Protein AF-A0A7S4LNM1-F1 (afdb_monomer_lite)

Foldseek 3Di:
DVVVVVVVVVVVVVVVVVVVVVVVVVVVVVVVVVVVVVVVVVDDPDPDDDDPDPVVVVVVVVVVVVVVVVVVVVVVVVCVVVVDDDDDDDDPPPPPPVPCVVDFQCVVCPHLVSLLVVLVVVVVVQCVDPVNVVVDDPDPVVVVVVSVLVSLVVCVVRVHPNPHDPVPPD

InterPro domains:
  IPR001486 Truncated hemoglobin [PF01152] (104-164)
  IPR009050 Globin-like superfamily [SSF46458] (104-169)
  IPR012292 Globin/Protoglobin [G3DSA:1.10.490.10] (93-170)

Structure (mmCIF, N/CA/C/O backbone):
data_AF-A0A7S4LNM1-F1
#
_entry.id   AF-A0A7S4LNM1-F1
#
loop_
_atom_site.group_PDB
_atom_site.id
_atom_site.type_symbol
_atom_site.label_atom_id
_atom_site.label_alt_id
_atom_site.label_comp_id
_atom_site.label_asym_id
_atom_site.label_entity_id
_atom_site.label_seq_id
_atom_site.pdbx_PDB_ins_code
_atom_site.Cartn_x
_atom_site.Cartn_y
_atom_site.Cartn_z
_atom_site.occupancy
_atom_site.B_iso_or_equiv
_atom_site.auth_seq_id
_atom_site.auth_comp_id
_atom_site.auth_asym_id
_atom_site.auth_atom_id
_atom_site.pdbx_PDB_model_num
ATOM 1 N N . MET A 1 1 ? 21.429 9.682 -30.675 1.00 52.53 1 MET A N 1
ATOM 2 C CA . MET A 1 1 ? 21.529 11.057 -30.132 1.00 52.53 1 MET A CA 1
ATOM 3 C C . MET A 1 1 ? 20.172 11.755 -29.977 1.00 52.53 1 MET A C 1
ATOM 5 O O . MET A 1 1 ? 20.007 12.434 -28.979 1.00 52.53 1 MET A O 1
ATOM 9 N N . ALA A 1 2 ? 19.194 11.579 -30.882 1.00 58.78 2 ALA A N 1
ATOM 10 C CA . ALA A 1 2 ? 17.900 12.285 -30.821 1.00 58.78 2 ALA A CA 1
ATOM 11 C C . ALA A 1 2 ? 16.963 11.886 -29.654 1.00 58.78 2 ALA A C 1
ATOM 13 O O . ALA A 1 2 ? 16.167 12.707 -29.205 1.00 58.78 2 ALA A O 1
ATOM 14 N N . ASP A 1 3 ? 17.050 10.653 -29.142 1.00 63.25 3 ASP A N 1
ATOM 15 C CA . ASP A 1 3 ? 16.171 10.196 -28.051 1.00 63.25 3 ASP A CA 1
ATOM 16 C C . ASP A 1 3 ? 16.615 10.687 -26.670 1.00 63.25 3 ASP A C 1
ATOM 18 O O . ASP A 1 3 ? 15.776 10.999 -25.828 1.00 63.25 3 ASP A O 1
ATOM 22 N N . ALA A 1 4 ? 17.922 10.861 -26.455 1.00 66.62 4 ALA A N 1
ATOM 23 C CA . ALA A 1 4 ? 18.450 11.390 -25.198 1.00 66.62 4 ALA A CA 1
ATOM 24 C C . ALA A 1 4 ? 17.968 12.829 -24.946 1.00 66.62 4 ALA A C 1
ATOM 26 O O . ALA A 1 4 ? 17.578 13.168 -23.834 1.00 66.62 4 ALA A O 1
ATOM 27 N N . THR A 1 5 ? 17.900 13.659 -25.989 1.00 76.19 5 THR A N 1
ATOM 28 C CA . THR A 1 5 ? 17.433 15.050 -25.887 1.00 76.19 5 THR A CA 1
ATOM 29 C C . THR A 1 5 ? 15.938 15.146 -25.565 1.00 76.19 5 THR A C 1
ATOM 31 O O . THR A 1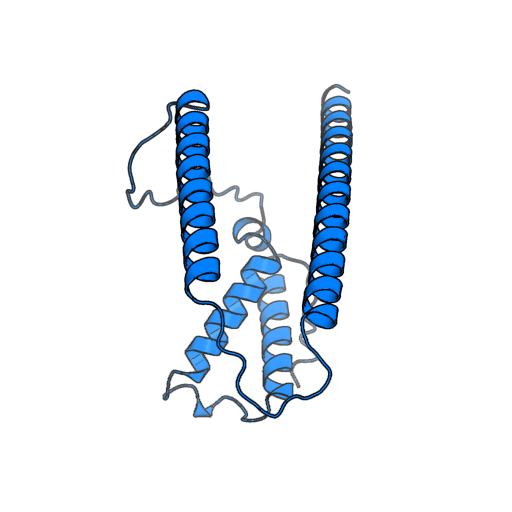 5 ? 15.523 16.054 -24.849 1.00 76.19 5 THR A O 1
ATOM 34 N N . LYS A 1 6 ? 15.123 14.193 -26.046 1.00 77.62 6 LYS A N 1
ATOM 35 C CA . LYS A 1 6 ? 13.687 14.105 -25.716 1.00 77.62 6 LYS A CA 1
ATOM 36 C C . LYS A 1 6 ? 13.451 13.658 -24.277 1.00 77.62 6 LYS A C 1
ATOM 38 O O . LYS A 1 6 ? 12.537 14.150 -23.626 1.00 77.62 6 LYS A O 1
ATOM 43 N N . VAL A 1 7 ? 14.267 12.728 -23.782 1.00 78.62 7 VAL A N 1
ATOM 44 C CA . VAL A 1 7 ? 14.196 12.284 -22.385 1.00 78.62 7 VAL A CA 1
ATOM 45 C C . VAL A 1 7 ? 14.598 13.422 -21.449 1.00 78.62 7 VAL A C 1
ATOM 47 O O . VAL A 1 7 ? 13.897 13.672 -20.477 1.00 78.62 7 VAL A O 1
ATOM 50 N N . VAL A 1 8 ? 15.657 14.169 -21.772 1.00 83.81 8 VAL A N 1
ATOM 51 C CA . VAL A 1 8 ? 16.097 15.323 -20.968 1.00 83.81 8 VAL A CA 1
ATOM 52 C C . VAL A 1 8 ? 15.025 16.416 -20.916 1.00 83.81 8 VAL A C 1
ATOM 54 O O . VAL A 1 8 ? 14.668 16.858 -19.829 1.00 83.81 8 VAL A O 1
ATOM 57 N N . SER A 1 9 ? 14.416 16.782 -22.049 1.00 82.88 9 SER A N 1
ATOM 58 C CA . SER A 1 9 ? 13.353 17.798 -22.049 1.00 82.88 9 SER A CA 1
ATOM 59 C C . SER A 1 9 ? 12.070 17.340 -21.344 1.00 82.88 9 SER A C 1
ATOM 61 O O . SER A 1 9 ? 11.371 18.155 -20.739 1.00 82.88 9 SER A O 1
ATOM 63 N N . ALA A 1 10 ? 11.764 16.037 -21.368 1.00 81.94 10 ALA A N 1
ATOM 64 C CA . ALA A 1 10 ? 10.677 15.466 -20.578 1.00 81.94 10 ALA A CA 1
ATOM 65 C C . ALA A 1 10 ? 10.973 15.533 -19.071 1.00 81.94 10 ALA A C 1
ATOM 67 O O . ALA A 1 10 ? 10.084 15.899 -18.303 1.00 81.94 10 ALA A O 1
ATOM 68 N N . VAL A 1 11 ? 12.215 15.246 -18.662 1.00 86.94 11 VAL A N 1
ATOM 69 C CA . VAL A 1 11 ? 12.668 15.344 -17.266 1.00 86.94 11 VAL A CA 1
ATOM 70 C C . VAL A 1 11 ? 12.583 16.788 -16.763 1.00 86.94 11 VAL A C 1
ATOM 72 O O . VAL A 1 11 ? 11.996 17.022 -15.704 1.00 86.94 11 VAL A O 1
ATOM 75 N N . ASP A 1 12 ? 13.053 17.762 -17.543 1.00 87.62 12 ASP A N 1
ATOM 76 C CA . ASP A 1 12 ? 12.978 19.187 -17.190 1.00 87.62 12 ASP A CA 1
ATOM 77 C C . ASP A 1 12 ? 11.529 19.662 -17.030 1.00 87.62 12 ASP A C 1
ATOM 79 O O . ASP A 1 12 ? 11.191 20.374 -16.078 1.00 87.62 12 ASP A O 1
ATOM 83 N N . LYS A 1 13 ? 10.636 19.205 -17.917 1.00 90.00 13 LYS A N 1
ATOM 84 C CA . LYS A 1 13 ? 9.203 19.498 -17.824 1.00 90.00 13 LYS A CA 1
ATOM 85 C C . LYS A 1 13 ? 8.580 18.882 -16.571 1.00 90.00 13 LYS A C 1
ATOM 87 O O . LYS A 1 13 ? 7.886 19.581 -15.837 1.00 90.00 13 LYS A O 1
ATOM 92 N N . THR A 1 14 ? 8.875 17.615 -16.270 1.00 86.69 14 THR A N 1
ATOM 93 C CA . THR A 1 14 ? 8.389 16.981 -15.033 1.00 86.69 14 THR A CA 1
ATOM 94 C C . THR A 1 14 ? 8.931 17.657 -13.776 1.00 86.69 14 THR A C 1
ATOM 96 O O . THR A 1 14 ? 8.204 17.785 -12.794 1.00 86.69 14 THR A O 1
ATOM 99 N N . TYR A 1 15 ? 10.171 18.150 -13.798 1.00 88.44 15 TYR A N 1
ATOM 100 C CA . TYR A 1 15 ? 10.736 18.904 -12.683 1.00 88.44 15 TYR A CA 1
ATOM 101 C C . TYR A 1 15 ? 9.994 20.229 -12.468 1.00 88.44 15 TYR A C 1
ATOM 103 O O . TYR A 1 15 ? 9.622 20.547 -11.337 1.00 88.44 15 TYR A O 1
ATOM 111 N N . ALA A 1 16 ? 9.705 20.970 -13.542 1.00 89.75 16 ALA A N 1
ATOM 112 C CA . ALA A 1 16 ? 8.917 22.200 -13.476 1.00 89.75 16 ALA A CA 1
ATOM 113 C C . ALA A 1 16 ? 7.497 21.950 -12.933 1.00 89.75 16 ALA A C 1
ATOM 115 O O . ALA A 1 16 ? 7.028 22.683 -12.055 1.00 89.75 16 ALA A O 1
ATOM 116 N N . ASP A 1 17 ? 6.846 20.874 -13.381 1.00 85.50 17 ASP A N 1
ATOM 117 C CA . ASP A 1 17 ? 5.519 20.484 -12.903 1.00 85.50 17 ASP A CA 1
ATOM 118 C C . ASP A 1 17 ? 5.542 20.157 -11.401 1.00 85.50 17 ASP A C 1
ATOM 120 O O . ASP A 1 17 ? 4.712 20.674 -10.647 1.00 85.50 17 ASP A O 1
ATOM 124 N N . ILE A 1 18 ? 6.540 19.399 -10.929 1.00 87.88 18 ILE A N 1
ATOM 125 C CA . ILE A 1 18 ? 6.725 19.077 -9.503 1.00 87.88 18 ILE A CA 1
ATOM 126 C C . ILE A 1 18 ? 6.914 20.347 -8.661 1.00 87.88 18 ILE A C 1
ATOM 128 O O . ILE A 1 18 ? 6.306 20.473 -7.594 1.00 87.88 18 ILE A O 1
ATOM 132 N N . GLN A 1 19 ? 7.706 21.315 -9.132 1.00 86.69 19 GLN A N 1
ATOM 133 C CA . GLN A 1 19 ? 7.888 22.582 -8.413 1.00 86.69 19 GLN A CA 1
ATOM 134 C C . GLN A 1 19 ? 6.588 23.389 -8.347 1.00 86.69 19 GLN A C 1
ATOM 136 O O . GLN A 1 19 ? 6.260 23.952 -7.301 1.00 86.69 19 GLN A O 1
ATOM 141 N N . SER A 1 20 ? 5.796 23.396 -9.423 1.00 85.00 20 SER A N 1
ATOM 142 C CA . SER A 1 20 ? 4.497 24.074 -9.431 1.00 85.00 20 SER A CA 1
ATOM 143 C C . SER A 1 20 ? 3.520 23.456 -8.420 1.00 85.00 20 SER A C 1
ATOM 145 O O . SER A 1 20 ? 2.839 24.180 -7.688 1.00 85.00 20 SER A O 1
ATOM 147 N N . VAL A 1 21 ? 3.500 22.123 -8.311 1.00 85.25 21 VAL A N 1
ATOM 148 C CA . VAL A 1 21 ? 2.669 21.391 -7.347 1.00 85.25 21 VAL A CA 1
ATOM 149 C C . VAL A 1 21 ? 3.129 21.670 -5.919 1.00 85.25 21 VAL A C 1
ATOM 151 O O . VAL A 1 21 ? 2.294 21.953 -5.061 1.00 85.25 21 VAL A O 1
ATOM 154 N N . LYS A 1 22 ? 4.442 21.684 -5.663 1.00 88.88 22 LYS A N 1
ATOM 155 C CA . LYS A 1 22 ? 5.005 22.023 -4.349 1.00 88.88 22 LYS A CA 1
ATOM 156 C C . LYS 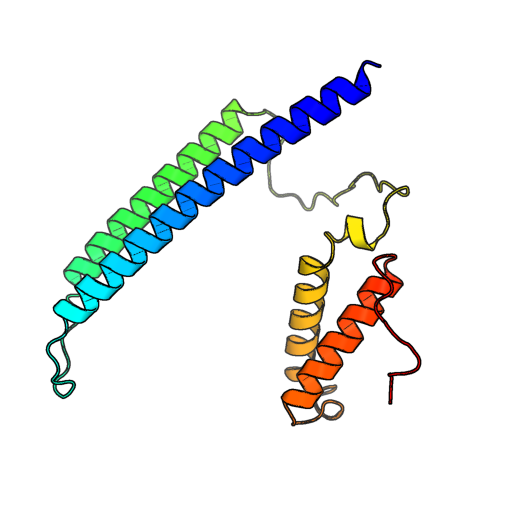A 1 22 ? 4.580 23.422 -3.898 1.00 88.88 22 LYS A C 1
ATOM 158 O O . LYS A 1 22 ? 4.116 23.572 -2.771 1.00 88.88 22 LYS A O 1
ATOM 163 N N . THR A 1 23 ? 4.656 24.416 -4.783 1.00 88.12 23 THR A N 1
ATOM 164 C CA . THR A 1 23 ? 4.217 25.794 -4.500 1.00 88.12 23 THR A CA 1
ATOM 165 C C . THR A 1 23 ? 2.714 25.881 -4.223 1.00 88.12 23 THR A C 1
ATOM 167 O O . THR A 1 23 ? 2.272 26.618 -3.342 1.00 88.12 23 THR A O 1
ATOM 170 N N . ARG A 1 24 ? 1.894 25.091 -4.927 1.00 86.56 24 ARG A N 1
ATOM 171 C CA . ARG A 1 24 ? 0.452 25.010 -4.642 1.00 86.56 24 ARG A CA 1
ATOM 172 C C . ARG A 1 24 ? 0.184 24.354 -3.286 1.00 86.56 24 ARG A C 1
ATOM 174 O O . ARG A 1 24 ? -0.636 24.855 -2.522 1.00 86.56 24 ARG A O 1
ATOM 181 N N . MET A 1 25 ? 0.900 23.282 -2.945 1.00 77.81 25 MET A N 1
ATOM 182 C CA . MET A 1 25 ? 0.761 22.594 -1.657 1.00 77.81 25 MET A CA 1
ATOM 183 C C . MET A 1 25 ? 1.194 23.459 -0.470 1.00 77.81 25 MET A C 1
ATOM 185 O O . MET A 1 25 ? 0.533 23.432 0.572 1.00 77.81 25 MET A O 1
ATOM 189 N N . THR A 1 26 ? 2.256 24.256 -0.610 1.00 83.69 26 THR A N 1
ATOM 190 C CA . THR A 1 26 ? 2.662 25.206 0.436 1.00 83.69 26 THR A CA 1
ATOM 191 C C . THR A 1 26 ? 1.605 26.295 0.625 1.00 83.69 26 THR A C 1
ATOM 193 O O . THR A 1 26 ? 1.265 26.608 1.765 1.00 83.69 26 THR A O 1
ATOM 196 N N . GLY A 1 27 ? 0.992 26.788 -0.459 1.00 85.00 27 GLY A N 1
ATOM 197 C CA . GLY A 1 27 ? -0.151 27.707 -0.394 1.00 85.00 27 GLY A CA 1
ATOM 198 C C . GLY A 1 27 ? -1.381 27.112 0.308 1.00 85.00 27 GLY A C 1
ATOM 199 O O . GLY A 1 27 ? -1.979 27.751 1.176 1.00 85.00 27 GLY A O 1
ATOM 200 N N . VAL A 1 28 ? -1.729 25.857 0.004 1.00 82.62 28 VAL A N 1
ATOM 201 C CA . VAL A 1 28 ? -2.834 25.140 0.672 1.00 82.62 28 VAL A CA 1
ATOM 202 C C . VAL A 1 28 ? -2.536 24.910 2.156 1.00 82.62 28 VAL A C 1
ATOM 204 O O . VAL A 1 28 ? -3.401 25.095 3.005 1.00 82.62 28 VAL A O 1
ATOM 207 N N . THR A 1 29 ? -1.296 24.573 2.507 1.00 78.75 29 THR A N 1
ATOM 208 C CA . THR A 1 29 ? -0.894 24.414 3.916 1.00 78.75 29 THR A CA 1
ATOM 209 C C . THR A 1 29 ? -0.969 25.741 4.675 1.00 78.75 29 THR A C 1
ATOM 211 O O . THR A 1 29 ? -1.434 25.781 5.814 1.00 78.75 29 THR A O 1
ATOM 214 N N . GLY A 1 30 ? -0.558 26.841 4.037 1.00 83.12 30 GLY A N 1
ATOM 215 C CA . GLY A 1 30 ? -0.652 28.186 4.602 1.00 83.12 30 GLY A CA 1
ATOM 216 C C . GLY A 1 30 ? -2.096 28.612 4.863 1.00 83.12 30 GLY A C 1
ATOM 217 O O . GLY A 1 30 ? -2.422 29.027 5.974 1.00 83.12 30 GLY A O 1
ATOM 218 N N . THR A 1 31 ? -2.980 28.431 3.879 1.00 80.62 31 THR A N 1
ATOM 219 C CA . THR A 1 31 ? -4.419 28.721 4.026 1.00 80.62 31 THR A CA 1
ATOM 220 C C . THR A 1 31 ? -5.082 27.825 5.073 1.00 80.62 31 THR A C 1
ATOM 222 O O . THR A 1 31 ? -5.893 28.305 5.861 1.00 80.62 31 THR A O 1
ATOM 225 N N . LEU A 1 32 ? -4.685 26.552 5.172 1.00 72.31 32 LEU A N 1
ATOM 226 C CA . LEU A 1 32 ? -5.166 25.647 6.217 1.00 72.31 32 LEU A CA 1
ATOM 227 C C . LEU A 1 32 ? -4.721 26.091 7.617 1.00 72.31 32 LEU A C 1
ATOM 229 O O . LEU A 1 32 ? -5.508 26.027 8.558 1.00 72.31 32 LEU A O 1
ATOM 233 N N . ASN A 1 33 ? -3.482 26.558 7.771 1.00 72.81 33 ASN A N 1
ATOM 234 C CA . ASN A 1 33 ? -2.999 27.090 9.044 1.00 72.81 33 ASN A CA 1
ATOM 235 C C . ASN A 1 33 ? -3.705 28.400 9.412 1.00 72.81 33 ASN A C 1
ATOM 237 O O . ASN A 1 33 ? -4.083 28.571 10.567 1.00 72.81 33 ASN A O 1
ATOM 241 N N . GLN A 1 34 ? -3.960 29.280 8.442 1.00 72.31 34 GLN A N 1
ATOM 242 C CA . GLN A 1 34 ? -4.764 30.488 8.656 1.00 72.31 34 GLN A CA 1
ATOM 243 C C . GLN A 1 34 ? -6.199 30.146 9.073 1.00 72.31 34 GLN A C 1
ATOM 245 O O . GLN A 1 34 ? -6.711 30.743 10.013 1.00 72.31 34 GLN A O 1
ATOM 250 N N . LEU A 1 35 ? -6.820 29.140 8.451 1.00 72.00 35 LEU A N 1
ATOM 251 C CA . LEU A 1 35 ? -8.135 28.631 8.848 1.00 72.00 35 LEU A CA 1
ATOM 252 C C . LEU A 1 35 ? -8.116 28.013 10.248 1.00 72.00 35 LEU A C 1
ATOM 254 O O . LEU A 1 35 ? -9.017 28.282 11.033 1.00 72.00 35 LEU A O 1
ATOM 258 N N . LYS A 1 36 ? -7.089 27.231 10.604 1.00 72.69 36 LYS A N 1
ATOM 259 C CA . LYS A 1 36 ? -6.935 26.690 11.965 1.00 72.69 36 LYS A CA 1
ATOM 260 C C . LYS A 1 36 ? -6.808 27.800 13.003 1.00 72.69 36 LYS A C 1
ATOM 262 O O . LYS A 1 36 ? -7.446 27.709 14.044 1.00 72.69 36 LYS A O 1
ATOM 267 N N . VAL A 1 37 ? -6.021 28.838 12.718 1.00 71.19 37 VAL A N 1
ATOM 268 C CA . VAL A 1 37 ? -5.873 30.000 13.606 1.00 71.19 37 VAL A CA 1
ATOM 269 C C . VAL A 1 37 ? -7.188 30.769 13.701 1.00 71.19 37 VAL A C 1
ATOM 271 O O . VAL A 1 37 ? -7.604 31.065 14.809 1.00 71.19 37 VAL A O 1
ATOM 274 N N . ALA A 1 38 ? -7.877 31.017 12.584 1.00 65.06 38 ALA A N 1
ATOM 275 C CA . ALA A 1 38 ? -9.171 31.701 12.563 1.00 65.06 38 ALA A CA 1
ATOM 276 C C . ALA A 1 38 ? -10.271 30.923 13.304 1.00 65.06 38 ALA A C 1
ATOM 278 O O . ALA A 1 38 ? -11.097 31.515 13.989 1.00 65.06 38 ALA A O 1
ATOM 279 N N . VAL A 1 39 ? -10.277 29.591 13.203 1.00 65.94 39 VAL A N 1
ATOM 280 C CA . VAL A 1 39 ? -11.188 28.728 13.968 1.00 65.94 39 VAL A CA 1
ATOM 281 C C . VAL A 1 39 ? -10.808 28.736 15.448 1.00 65.94 39 VAL A C 1
ATOM 283 O O . VAL A 1 39 ? -11.685 28.878 16.290 1.00 65.94 39 VAL A O 1
ATOM 286 N N . ALA A 1 40 ? -9.520 28.658 15.785 1.00 61.91 40 ALA A N 1
ATOM 287 C CA . ALA A 1 40 ? -9.060 28.716 17.171 1.00 61.91 40 ALA A CA 1
ATOM 288 C C . ALA A 1 40 ? -9.334 30.075 17.838 1.00 61.91 40 ALA A C 1
ATOM 290 O O . ALA A 1 40 ? -9.656 30.103 19.018 1.00 61.91 40 ALA A O 1
ATOM 291 N N . THR A 1 41 ? -9.257 31.192 17.107 1.00 63.22 41 THR A N 1
ATOM 292 C CA . THR A 1 41 ? -9.608 32.525 17.629 1.00 63.22 41 THR A CA 1
ATOM 293 C C . THR A 1 41 ? -11.112 32.794 17.633 1.00 63.22 41 THR A C 1
ATOM 295 O O . THR A 1 41 ? -11.572 33.619 18.419 1.00 63.22 41 THR A O 1
ATOM 298 N N . ALA A 1 42 ? -11.895 32.092 16.808 1.00 57.31 42 ALA A N 1
ATOM 299 C CA . ALA A 1 42 ? -13.358 32.122 16.848 1.00 57.31 42 ALA A CA 1
ATOM 300 C C . ALA A 1 42 ? -13.965 31.211 17.937 1.00 57.31 42 ALA A C 1
ATOM 302 O O . ALA A 1 42 ? -15.150 31.351 18.249 1.00 57.31 42 ALA A O 1
ATOM 303 N N . LEU A 1 43 ? -13.180 30.300 18.528 1.00 46.31 43 LEU A N 1
ATOM 304 C CA . LEU A 1 43 ? -13.571 29.508 19.697 1.00 46.31 43 LEU A CA 1
ATOM 305 C C . LEU A 1 43 ? -13.053 30.168 20.993 1.00 46.31 43 LEU A C 1
ATOM 307 O O . LEU A 1 43 ? -11.865 30.057 21.295 1.00 46.31 43 LEU A O 1
ATOM 311 N N . PRO A 1 44 ? -13.904 30.816 21.811 1.00 45.44 44 PRO A N 1
ATOM 312 C CA . PRO A 1 44 ? -13.529 31.148 23.181 1.00 45.44 44 PRO A CA 1
ATOM 313 C C . PRO A 1 44 ? -13.362 29.861 24.006 1.00 45.44 44 PRO A C 1
ATOM 315 O O . PRO A 1 44 ? -14.071 28.876 23.798 1.00 45.44 44 PRO A O 1
ATOM 318 N N . ALA A 1 45 ? -12.411 29.878 24.942 1.00 49.16 45 ALA A N 1
ATOM 319 C CA . ALA A 1 45 ? -11.902 28.739 25.711 1.00 49.16 45 ALA A CA 1
ATOM 320 C C . ALA A 1 45 ? -12.881 28.111 26.736 1.00 49.16 45 ALA A C 1
ATOM 322 O O . ALA A 1 45 ? -12.437 27.550 27.732 1.00 49.16 45 ALA A O 1
ATOM 323 N N . ASP A 1 46 ? -14.192 28.159 26.496 1.00 40.91 46 ASP A N 1
ATOM 324 C CA . ASP A 1 46 ? -15.208 27.606 27.396 1.00 40.91 46 ASP A CA 1
ATOM 325 C C . ASP A 1 46 ? -16.160 26.663 26.644 1.00 40.91 46 ASP A C 1
ATOM 327 O O . ASP A 1 46 ? -17.240 27.017 26.163 1.00 40.91 46 ASP A O 1
ATOM 331 N N . ALA A 1 47 ? -15.718 25.413 26.511 1.00 49.88 47 ALA A N 1
ATOM 332 C CA . ALA A 1 47 ? -16.437 24.324 25.861 1.00 49.88 47 ALA A CA 1
ATOM 333 C C . ALA A 1 47 ? -17.543 23.745 26.766 1.00 49.88 47 ALA A C 1
ATOM 335 O O . ALA A 1 47 ? -17.487 22.580 27.157 1.00 49.88 47 ALA A O 1
ATOM 336 N N . SER A 1 48 ? -18.557 24.545 27.111 1.00 44.25 48 SER A N 1
ATOM 337 C CA . SER A 1 48 ? -19.677 24.058 27.936 1.00 44.25 48 SER A CA 1
ATOM 338 C C . SER A 1 48 ? -21.085 24.514 27.534 1.00 44.25 48 SER A C 1
ATOM 340 O O . SER A 1 48 ? -22.051 24.070 28.155 1.00 44.25 48 SER A O 1
ATOM 342 N N . LYS A 1 49 ? -21.283 25.284 26.453 1.00 40.59 49 LYS A N 1
ATOM 343 C CA . LYS A 1 49 ? -22.634 25.520 25.897 1.00 40.59 49 LYS A CA 1
ATOM 344 C C . LYS A 1 49 ? -22.627 25.478 24.373 1.00 40.59 49 LYS A C 1
ATOM 346 O O . LYS A 1 49 ? -21.865 26.190 23.732 1.00 40.59 49 LYS A O 1
ATOM 351 N N . GLY A 1 50 ? -23.476 24.610 23.815 1.00 50.56 50 GLY A N 1
ATOM 352 C CA . GLY A 1 50 ? -23.595 24.335 22.384 1.00 50.56 50 GLY A CA 1
ATOM 353 C C . GLY A 1 50 ? -23.657 25.603 21.538 1.00 50.56 50 GLY A C 1
ATOM 354 O O . GLY A 1 50 ? -24.664 26.309 21.525 1.00 50.56 50 GLY A O 1
ATOM 355 N N . GLN A 1 51 ? -22.576 25.866 20.809 1.00 47.56 51 GLN A N 1
ATOM 356 C CA . GLN A 1 51 ? -22.537 26.902 19.791 1.00 47.56 51 GLN A CA 1
ATOM 357 C C . GLN A 1 51 ? -23.344 26.401 18.593 1.00 47.56 51 GLN A C 1
ATOM 359 O O . GLN A 1 51 ? -22.973 25.437 17.922 1.00 47.56 51 GLN A O 1
ATOM 364 N N . GLN A 1 52 ? -24.491 27.036 18.357 1.00 50.31 52 GLN A N 1
ATOM 365 C CA . GLN A 1 52 ? -25.301 26.800 17.171 1.00 50.31 52 GLN A CA 1
ATOM 366 C C . GLN A 1 52 ? -24.449 27.101 15.935 1.00 50.31 52 GLN A C 1
ATOM 368 O O . GLN A 1 52 ? -24.109 28.252 15.662 1.00 50.31 52 GLN A O 1
ATOM 373 N N . ILE A 1 53 ? -24.087 26.052 15.191 1.00 56.03 53 ILE A N 1
ATOM 374 C CA . ILE A 1 53 ? -23.483 26.183 13.866 1.00 56.03 53 ILE A CA 1
ATOM 375 C C . ILE A 1 53 ? -24.445 27.032 13.040 1.00 56.03 53 ILE A C 1
ATOM 377 O O . ILE A 1 53 ? -25.613 26.674 12.892 1.00 56.03 53 ILE A O 1
ATOM 381 N N . ASN A 1 54 ? -23.972 28.165 12.525 1.00 57.38 54 ASN A N 1
ATOM 382 C CA . ASN A 1 54 ? -24.795 29.078 11.745 1.00 57.38 54 ASN A CA 1
ATOM 383 C C . ASN A 1 54 ? -25.098 28.435 10.378 1.00 57.38 54 ASN A C 1
ATOM 385 O O . ASN A 1 54 ? -24.371 28.599 9.397 1.00 57.38 54 ASN A O 1
ATOM 389 N N . VAL A 1 55 ? -26.150 27.610 10.351 1.00 53.81 55 VAL A N 1
ATOM 390 C CA . VAL A 1 55 ? -26.529 26.716 9.243 1.00 53.81 55 VAL A CA 1
ATOM 391 C C . VAL A 1 55 ? -26.738 27.493 7.937 1.00 53.81 55 VAL A C 1
ATOM 393 O O . VAL A 1 55 ? -26.531 26.945 6.856 1.00 53.81 55 VAL A O 1
ATOM 396 N N . GLY A 1 56 ? -27.099 28.779 8.026 1.00 58.53 56 GLY A N 1
ATOM 397 C CA . GLY A 1 56 ? -27.251 29.673 6.877 1.00 58.53 56 GLY A CA 1
ATOM 398 C C . GLY A 1 56 ? -25.938 29.930 6.138 1.00 58.53 56 GLY A C 1
ATOM 399 O O . GLY A 1 56 ? -25.892 29.793 4.918 1.00 58.53 56 GLY A O 1
ATOM 400 N N . PHE A 1 57 ? -24.855 30.209 6.869 1.00 61.66 57 PHE A N 1
ATOM 401 C CA . PHE A 1 57 ? -23.536 30.453 6.279 1.00 61.66 57 PHE A CA 1
ATOM 402 C C . PHE A 1 57 ? -22.949 29.178 5.659 1.00 61.66 57 PHE A C 1
ATOM 404 O O . PHE A 1 57 ? -22.472 29.195 4.528 1.00 61.66 57 PHE A O 1
ATOM 411 N N . VAL A 1 58 ? -23.076 28.038 6.350 1.00 61.56 58 VAL A N 1
ATOM 412 C CA . VAL A 1 58 ? -22.623 26.737 5.825 1.00 61.56 58 VAL A CA 1
ATOM 413 C C . VAL A 1 58 ? -23.397 26.355 4.563 1.00 61.56 58 VAL A C 1
ATOM 415 O O . VAL A 1 58 ? -22.805 25.853 3.613 1.00 61.56 58 VAL A O 1
ATOM 418 N N . ARG A 1 59 ? -24.709 26.626 4.503 1.00 64.06 59 ARG A N 1
ATOM 419 C CA . ARG A 1 59 ? -25.505 26.409 3.285 1.00 64.06 59 ARG A CA 1
ATOM 420 C C . ARG A 1 59 ? -25.065 27.317 2.139 1.00 64.06 59 ARG A C 1
ATOM 422 O O . ARG A 1 59 ? -24.972 26.817 1.025 1.00 64.06 59 ARG A O 1
ATOM 429 N N . GLN A 1 60 ? -24.766 28.589 2.403 1.00 70.62 60 GLN A N 1
ATOM 430 C CA . GLN A 1 60 ? -24.272 29.526 1.385 1.00 70.62 60 GLN A CA 1
ATOM 431 C C . GLN A 1 60 ? -22.893 29.130 0.838 1.00 70.62 60 GLN A C 1
ATOM 433 O O . GLN A 1 60 ? -22.658 29.197 -0.367 1.00 70.62 60 GLN A O 1
ATOM 438 N N . GLU A 1 61 ? -21.982 28.670 1.693 1.00 72.19 61 GLU A N 1
ATOM 439 C CA . GLU A 1 61 ? -20.687 28.143 1.250 1.00 72.19 61 GLU A CA 1
ATOM 440 C C . GLU A 1 61 ? -20.851 26.822 0.486 1.00 72.19 61 GLU A C 1
ATOM 442 O O . GLU A 1 61 ? -20.205 26.609 -0.537 1.00 72.19 61 GLU A O 1
ATOM 447 N N . LEU A 1 62 ? -21.791 25.963 0.895 1.00 62.97 62 LEU A N 1
ATOM 448 C CA . LEU A 1 62 ? -22.097 24.724 0.181 1.00 62.97 62 LEU A CA 1
ATOM 449 C C . LEU A 1 62 ? -22.721 24.987 -1.200 1.00 62.97 62 LEU A C 1
ATOM 451 O O . LEU A 1 62 ? -22.444 24.241 -2.137 1.00 62.97 62 LEU A O 1
ATOM 455 N N . THR A 1 63 ? -23.551 26.025 -1.358 1.00 76.94 63 THR A N 1
ATOM 456 C CA . THR A 1 63 ? -24.095 26.417 -2.670 1.00 76.94 63 THR A CA 1
ATOM 457 C C . THR A 1 63 ? -23.006 26.985 -3.569 1.00 76.94 63 THR A C 1
ATOM 459 O O . THR A 1 63 ? -22.884 26.531 -4.703 1.00 76.94 63 THR A O 1
ATOM 462 N N . LYS A 1 64 ? -22.133 27.859 -3.052 1.00 81.12 64 LYS A N 1
ATOM 463 C CA . LYS A 1 64 ? -20.971 28.358 -3.809 1.00 81.12 64 LYS A CA 1
ATOM 464 C C . LYS A 1 64 ? -20.021 27.230 -4.215 1.00 81.12 64 LYS A C 1
ATOM 466 O O . LYS A 1 64 ? -19.560 27.193 -5.351 1.00 81.12 64 LYS A O 1
ATOM 471 N N . ALA A 1 65 ? -19.756 26.279 -3.318 1.00 73.88 65 ALA A N 1
ATOM 472 C CA . ALA A 1 65 ? -18.925 25.115 -3.613 1.00 73.88 65 ALA A CA 1
ATOM 473 C C . ALA A 1 65 ? -19.570 24.214 -4.678 1.00 73.88 65 ALA A C 1
ATOM 475 O O . ALA A 1 65 ? -18.888 23.760 -5.593 1.00 73.88 65 ALA A O 1
ATOM 476 N N . LYS A 1 66 ? -20.891 23.995 -4.615 1.00 80.06 66 LYS A N 1
ATOM 477 C CA . LYS A 1 66 ? -21.636 23.261 -5.652 1.00 80.06 66 LYS A CA 1
ATOM 478 C C . LYS A 1 66 ? -21.586 23.966 -7.006 1.00 80.06 66 LYS A C 1
ATOM 480 O O . LYS A 1 66 ? -21.389 23.300 -8.017 1.00 80.06 66 LYS A O 1
ATOM 485 N N . GLU A 1 67 ? -21.713 25.289 -7.033 1.00 86.00 67 GLU A N 1
ATOM 486 C CA . GLU A 1 67 ? -21.585 26.091 -8.255 1.00 86.00 67 GLU A CA 1
ATOM 487 C C . GLU A 1 67 ? -20.161 26.054 -8.821 1.00 86.00 67 GLU A C 1
ATOM 489 O O . GLU A 1 67 ? -19.984 25.924 -10.031 1.00 86.00 67 GLU A O 1
ATOM 494 N N . ALA A 1 68 ? -19.138 26.106 -7.964 1.00 76.00 68 ALA A N 1
ATOM 495 C CA . ALA A 1 68 ? -17.744 25.970 -8.375 1.00 76.00 68 ALA A CA 1
ATOM 496 C C . ALA A 1 68 ? -17.454 24.579 -8.962 1.00 76.00 68 ALA A C 1
ATOM 498 O O . ALA A 1 68 ? -16.788 24.472 -9.990 1.00 76.00 68 ALA A O 1
ATOM 499 N N . VAL A 1 69 ? -18.004 23.516 -8.363 1.00 77.56 69 VAL A N 1
ATOM 500 C CA . VAL A 1 69 ? -17.901 22.144 -8.887 1.00 77.56 69 VAL A CA 1
ATOM 501 C C . VAL A 1 69 ? -18.652 21.997 -10.211 1.00 77.56 69 VAL A C 1
ATOM 503 O O . VAL A 1 69 ? -18.141 21.347 -11.119 1.00 77.56 69 VAL A O 1
ATOM 506 N N . ALA A 1 70 ? -19.826 22.618 -10.359 1.00 84.38 70 ALA A N 1
ATOM 507 C CA . ALA A 1 70 ? -20.563 22.624 -11.621 1.00 84.38 70 ALA A CA 1
ATOM 508 C C . ALA A 1 70 ? -19.766 23.330 -12.727 1.00 84.38 70 ALA A C 1
ATOM 510 O O . ALA A 1 70 ? -19.559 22.753 -13.789 1.00 84.38 70 ALA A O 1
ATOM 511 N N . LYS A 1 71 ? -19.215 24.519 -12.450 1.00 85.75 71 LYS A N 1
ATOM 512 C CA . LYS A 1 71 ? -18.338 25.238 -13.388 1.00 85.75 71 LYS A CA 1
ATOM 513 C C . LYS A 1 71 ? -17.088 24.438 -13.740 1.00 85.75 71 LYS A C 1
ATOM 515 O O . LYS A 1 71 ? -16.699 24.400 -14.898 1.00 85.75 71 LYS A O 1
ATOM 520 N N . PHE A 1 72 ? -16.476 23.760 -12.770 1.00 78.38 72 PHE A N 1
ATOM 521 C CA . PHE A 1 72 ? -15.329 22.890 -13.026 1.00 78.38 72 PHE A CA 1
ATOM 522 C C . PHE A 1 72 ? -15.698 21.687 -13.899 1.00 78.38 72 PHE A C 1
ATOM 524 O O . PHE A 1 72 ? -14.950 21.343 -14.807 1.00 78.38 72 PHE A O 1
ATOM 531 N N . LYS A 1 73 ? -16.863 21.073 -13.670 1.00 85.12 73 LYS A N 1
ATOM 532 C CA . LYS A 1 73 ? -17.367 19.967 -14.490 1.00 85.12 73 LYS A CA 1
ATOM 533 C C . LYS A 1 73 ? -17.604 20.399 -15.937 1.00 85.12 73 LYS A C 1
ATOM 535 O O . LYS A 1 73 ? -17.218 19.661 -16.837 1.00 85.12 73 LYS A O 1
ATOM 540 N N . GLU A 1 74 ? -18.178 21.581 -16.151 1.00 82.44 74 GLU A N 1
ATOM 541 C CA . GLU A 1 74 ? -18.360 22.132 -17.498 1.00 82.44 74 GLU A CA 1
ATOM 542 C C . GLU A 1 74 ? -17.017 22.511 -18.139 1.00 82.44 74 GLU A C 1
ATOM 544 O O . GLU A 1 74 ? -16.771 22.111 -19.267 1.00 82.44 74 GLU A O 1
ATOM 549 N N . MET A 1 75 ? -16.075 23.125 -17.411 1.00 72.25 75 MET A N 1
ATOM 550 C CA . MET A 1 75 ? -14.723 23.384 -17.940 1.00 72.25 75 MET A CA 1
ATOM 551 C C . MET A 1 75 ? -13.979 22.097 -18.323 1.00 72.25 75 MET A C 1
ATOM 553 O O . MET A 1 75 ? -13.282 22.061 -19.332 1.00 72.25 75 MET A O 1
ATOM 557 N N . VAL A 1 76 ? -14.109 21.024 -17.534 1.00 75.62 76 VAL A N 1
ATOM 558 C CA . VAL A 1 76 ? -13.513 19.713 -17.848 1.00 75.62 76 VAL A CA 1
ATOM 559 C C . VAL A 1 76 ? -14.194 19.078 -19.056 1.00 75.62 76 VAL A C 1
ATOM 561 O O . VAL A 1 76 ? -13.527 18.432 -19.859 1.00 75.62 76 VAL A O 1
ATOM 564 N N . ARG A 1 77 ? -15.506 19.274 -19.207 1.00 79.38 77 ARG A N 1
ATOM 565 C CA . ARG A 1 77 ? -16.263 18.815 -20.371 1.00 79.38 77 ARG A CA 1
ATOM 566 C C . ARG A 1 77 ? -15.870 19.580 -21.634 1.00 79.38 77 ARG A C 1
ATOM 568 O O . ARG A 1 77 ? -15.565 18.943 -22.630 1.00 79.38 77 ARG A O 1
ATOM 575 N N . GLU A 1 78 ? -15.786 20.903 -21.579 1.00 69.81 78 GLU A N 1
ATOM 576 C CA . GLU A 1 78 ? -15.330 21.746 -22.691 1.00 69.81 78 GLU A CA 1
ATOM 577 C C . GLU A 1 78 ? -13.863 21.463 -23.050 1.00 69.81 78 GLU A C 1
ATOM 579 O O . GLU A 1 78 ? -13.503 21.419 -24.226 1.00 69.81 78 GLU A O 1
ATOM 584 N N . ALA A 1 79 ? -13.006 21.196 -22.058 1.00 65.81 79 ALA A N 1
ATOM 585 C CA . ALA A 1 79 ? -11.631 20.755 -22.288 1.00 65.81 79 ALA A CA 1
ATOM 586 C C . ALA A 1 79 ? -11.556 19.339 -22.889 1.00 65.81 79 ALA A C 1
ATOM 588 O O . ALA A 1 79 ? -10.646 19.060 -23.668 1.00 65.81 79 ALA A O 1
ATOM 589 N N . ALA A 1 80 ? -12.503 18.453 -22.567 1.00 61.16 80 ALA A N 1
ATOM 590 C CA . ALA A 1 80 ? -12.623 17.136 -23.192 1.00 61.16 80 ALA A CA 1
ATOM 591 C C . ALA A 1 80 ? -13.159 17.229 -24.631 1.00 61.16 80 ALA A C 1
ATOM 593 O O . ALA A 1 80 ? -12.690 16.503 -25.503 1.00 61.16 80 ALA A O 1
ATOM 594 N N . GLU A 1 81 ? -14.088 18.149 -24.901 1.00 59.47 81 GLU A N 1
ATOM 595 C CA . GLU A 1 81 ? -14.670 18.372 -26.229 1.00 59.47 81 GLU A CA 1
ATOM 596 C C . GLU A 1 81 ? -13.678 19.077 -27.179 1.00 59.47 81 GLU A C 1
ATOM 598 O O . GLU A 1 81 ? -13.548 18.668 -28.332 1.00 59.47 81 GLU A O 1
ATOM 603 N N . ASN A 1 82 ? -12.882 20.039 -26.691 1.00 63.53 82 ASN A N 1
ATOM 604 C CA . ASN A 1 82 ? -11.801 20.675 -27.464 1.00 63.53 82 ASN A CA 1
ATOM 605 C C . ASN A 1 82 ? -10.509 19.833 -27.528 1.00 63.53 82 ASN A C 1
ATOM 607 O O . ASN A 1 82 ? -9.669 20.050 -28.401 1.00 63.53 82 ASN A O 1
ATOM 611 N N . GLY A 1 83 ? -10.330 18.885 -26.602 1.00 51.84 83 GLY A N 1
ATOM 612 C CA . GLY A 1 83 ? -9.127 18.058 -26.453 1.00 51.84 83 GLY A CA 1
ATOM 613 C C . GLY A 1 83 ? -9.132 16.735 -27.221 1.00 51.84 83 GLY A C 1
ATOM 614 O O . GLY A 1 83 ? -8.117 16.039 -27.226 1.00 51.84 83 GLY A O 1
ATOM 615 N N . GLY A 1 84 ? -10.226 16.371 -27.886 1.00 41.75 84 GLY A N 1
ATOM 616 C CA . GLY A 1 84 ? -10.241 15.172 -28.713 1.00 41.75 84 GLY A CA 1
ATOM 617 C C . GLY A 1 84 ? -11.615 14.550 -28.845 1.00 41.75 84 GLY A C 1
ATOM 618 O O . GLY A 1 84 ? -12.092 13.841 -27.962 1.00 41.75 84 GLY A O 1
ATOM 619 N N . ALA A 1 85 ? -12.179 14.712 -30.035 1.00 40.53 85 ALA A N 1
ATOM 620 C CA . ALA A 1 85 ? -13.105 13.762 -30.616 1.00 40.53 85 ALA A CA 1
ATOM 621 C C . ALA A 1 85 ? -12.473 12.353 -30.642 1.00 40.53 85 ALA A C 1
ATOM 623 O O . ALA A 1 85 ? -11.829 11.958 -31.610 1.00 40.53 85 ALA A O 1
ATOM 624 N N . ALA A 1 86 ? -12.654 11.592 -29.564 1.00 37.22 86 ALA A N 1
ATOM 625 C CA . ALA A 1 86 ? -12.513 10.142 -29.539 1.00 37.22 86 ALA A CA 1
ATOM 626 C C . ALA A 1 86 ? -13.405 9.554 -28.432 1.00 37.22 86 ALA A C 1
ATOM 628 O O . ALA A 1 86 ? -12.954 9.334 -27.317 1.00 37.22 86 ALA A O 1
ATOM 629 N N . ALA A 1 87 ? -14.665 9.291 -28.808 1.00 39.03 87 ALA A N 1
ATOM 630 C CA . ALA A 1 87 ? -15.621 8.350 -28.205 1.00 39.03 87 ALA A CA 1
ATOM 631 C C . ALA A 1 87 ? -15.950 8.539 -26.700 1.00 39.03 87 ALA A C 1
ATOM 633 O O . ALA A 1 87 ? -15.128 8.350 -25.819 1.00 39.03 87 ALA A O 1
ATOM 634 N N . GLY A 1 88 ? -17.177 8.865 -26.298 1.00 35.28 88 GLY A N 1
ATOM 635 C CA . GLY A 1 88 ? -18.416 8.241 -26.755 1.00 35.28 88 GLY A CA 1
ATOM 636 C C . GLY A 1 88 ? -18.836 7.152 -25.765 1.00 35.28 88 GLY A C 1
ATOM 637 O O . GLY A 1 88 ? -18.395 6.016 -25.879 1.00 35.28 88 GLY A O 1
ATOM 638 N N . GLY A 1 89 ? -19.724 7.512 -24.833 1.00 33.31 89 GLY A N 1
ATOM 639 C CA . GLY A 1 89 ? -20.504 6.577 -24.023 1.00 33.31 89 GLY A CA 1
ATOM 640 C C . GLY A 1 89 ? -19.735 5.816 -22.942 1.00 33.31 89 GLY A C 1
ATOM 641 O O . GLY A 1 89 ? -18.549 5.533 -23.040 1.00 33.31 89 GLY A O 1
ATOM 642 N N . LEU A 1 90 ? -20.456 5.429 -21.895 1.00 50.72 90 LEU A N 1
ATOM 643 C CA . LEU A 1 90 ? -20.114 4.233 -21.139 1.00 50.72 90 LEU A CA 1
ATOM 644 C C . LEU A 1 90 ? -20.568 3.030 -21.973 1.00 50.72 90 LEU A C 1
ATOM 646 O O . LEU A 1 90 ? -21.767 2.763 -22.041 1.00 50.72 90 LEU A O 1
ATOM 650 N N . PRO A 1 91 ? -19.651 2.261 -22.564 1.00 41.59 91 PRO A N 1
ATOM 651 C CA . PRO A 1 91 ? -19.851 0.836 -22.670 1.00 41.59 91 PRO A CA 1
ATOM 652 C C . PRO A 1 91 ? -18.853 0.147 -21.744 1.00 41.59 91 PRO A C 1
ATOM 654 O O . PRO A 1 91 ? -17.795 0.685 -21.412 1.00 41.59 91 PRO A O 1
ATOM 657 N N . ASN A 1 92 ? -19.166 -1.089 -21.368 1.00 55.03 92 ASN A N 1
ATOM 658 C CA . ASN A 1 92 ? -18.175 -2.089 -20.989 1.00 55.03 92 ASN A CA 1
ATOM 659 C C . ASN A 1 92 ? -17.207 -2.307 -22.170 1.00 55.03 92 ASN A C 1
ATOM 661 O O . ASN A 1 92 ? -17.187 -3.367 -22.795 1.00 55.03 92 ASN A O 1
ATOM 665 N N . ALA A 1 93 ? -16.401 -1.296 -22.498 1.00 43.94 93 ALA A N 1
ATOM 666 C CA . ALA A 1 93 ? -15.184 -1.441 -23.252 1.00 43.94 93 ALA A CA 1
ATOM 667 C C . ALA A 1 93 ? -14.297 -2.271 -22.343 1.00 43.94 93 ALA A C 1
ATOM 669 O O . ALA A 1 93 ? -13.608 -1.759 -21.460 1.00 43.94 93 ALA A O 1
ATOM 670 N N . ARG A 1 94 ? -14.407 -3.591 -22.521 1.00 52.50 94 ARG A N 1
ATOM 671 C CA . ARG A 1 94 ? -13.332 -4.549 -22.325 1.00 52.50 94 ARG A CA 1
ATOM 672 C C . ARG A 1 94 ? -12.071 -3.781 -22.681 1.00 52.50 94 ARG A C 1
ATOM 674 O O . ARG A 1 94 ? -11.831 -3.536 -23.861 1.00 52.50 94 ARG A O 1
ATOM 681 N N . ARG A 1 95 ? -11.377 -3.267 -21.658 1.00 56.12 95 ARG A N 1
ATOM 682 C CA . ARG A 1 95 ? -10.140 -2.520 -21.822 1.00 56.12 95 ARG A CA 1
ATOM 683 C C . ARG A 1 95 ? -9.201 -3.546 -22.414 1.00 56.12 95 ARG A C 1
ATOM 685 O O . ARG A 1 95 ? -8.530 -4.265 -21.688 1.00 56.12 95 ARG A O 1
ATOM 692 N N . GLN A 1 96 ? -9.184 -3.650 -23.734 1.00 50.84 96 GLN A N 1
ATOM 693 C CA . GLN A 1 96 ? -8.029 -4.136 -24.444 1.00 50.84 96 GLN A CA 1
ATOM 694 C C . GLN A 1 96 ? -7.015 -3.006 -24.298 1.00 50.84 96 GLN A C 1
ATOM 696 O O . GLN A 1 96 ? -6.709 -2.274 -25.233 1.00 50.84 96 GLN A O 1
ATOM 701 N N . MET A 1 97 ? -6.533 -2.833 -23.058 1.00 53.97 97 MET A N 1
ATOM 702 C CA . MET A 1 97 ? -5.163 -2.429 -22.864 1.00 53.97 97 MET A CA 1
ATOM 703 C C . MET A 1 97 ? -4.411 -3.408 -23.739 1.00 53.97 97 MET A C 1
ATOM 705 O O . MET A 1 97 ? -4.527 -4.621 -23.571 1.00 53.97 97 MET A O 1
ATOM 709 N N . LYS A 1 98 ? -3.781 -2.871 -24.777 1.00 52.78 98 LYS A N 1
ATOM 710 C CA . LYS A 1 98 ? -2.729 -3.564 -25.488 1.00 52.78 98 LYS A CA 1
ATOM 711 C C . LYS A 1 98 ? -1.842 -4.095 -24.376 1.00 52.78 98 LYS A C 1
ATOM 713 O O . LYS A 1 98 ? -1.247 -3.302 -23.651 1.00 52.78 98 LYS A O 1
ATOM 718 N N . ASP A 1 99 ? -1.945 -5.394 -24.110 1.00 56.84 99 ASP A N 1
ATOM 719 C CA . ASP A 1 99 ? -1.178 -6.022 -23.058 1.00 56.84 99 ASP A CA 1
ATOM 720 C C . ASP A 1 99 ? 0.257 -5.863 -23.520 1.00 56.84 99 ASP A C 1
ATOM 722 O O . ASP A 1 99 ? 0.736 -6.623 -24.363 1.00 56.84 99 ASP A O 1
ATOM 726 N N . ASP A 1 100 ? 0.907 -4.808 -23.039 1.00 60.22 100 ASP A N 1
ATOM 727 C CA . ASP A 1 100 ? 2.336 -4.633 -23.142 1.00 60.22 100 ASP A CA 1
ATOM 728 C C . ASP A 1 100 ? 2.904 -5.778 -22.309 1.00 60.22 100 ASP A C 1
ATOM 730 O O . ASP A 1 100 ? 3.174 -5.643 -21.120 1.00 60.22 100 ASP A O 1
ATOM 734 N N . LYS A 1 101 ? 3.003 -6.962 -22.929 1.00 65.81 101 LYS A N 1
ATOM 735 C CA . LYS A 1 101 ? 3.577 -8.187 -22.353 1.00 65.81 101 LYS A CA 1
ATOM 736 C C . LYS A 1 101 ? 5.037 -7.976 -21.942 1.00 65.81 101 LYS A C 1
ATOM 738 O O . LYS A 1 101 ? 5.607 -8.820 -21.266 1.00 65.81 101 LYS A O 1
ATOM 743 N N . THR A 1 102 ? 5.628 -6.868 -22.381 1.00 72.06 102 THR A N 1
ATOM 744 C CA . THR A 1 102 ? 6.943 -6.375 -21.986 1.00 72.06 102 THR A CA 1
ATOM 745 C C . THR A 1 102 ? 6.956 -5.776 -20.579 1.00 72.06 102 THR A C 1
ATOM 747 O O . THR A 1 102 ? 8.018 -5.738 -19.970 1.00 72.06 102 THR A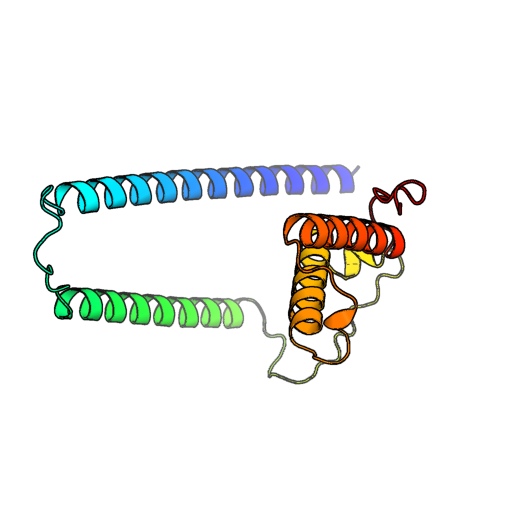 O 1
ATOM 750 N N . ARG A 1 103 ? 5.807 -5.331 -20.049 1.00 76.81 103 ARG A N 1
ATOM 751 C CA . ARG A 1 103 ? 5.668 -4.794 -18.690 1.00 76.81 103 ARG A CA 1
ATOM 752 C C . ARG A 1 103 ? 5.225 -5.880 -17.721 1.00 76.81 103 ARG A C 1
ATOM 754 O O . ARG A 1 103 ? 4.392 -6.731 -18.052 1.00 76.81 103 ARG A O 1
ATOM 761 N N . THR A 1 104 ? 5.757 -5.831 -16.505 1.00 83.06 104 THR A N 1
ATOM 762 C CA . THR A 1 104 ? 5.385 -6.778 -15.450 1.00 83.06 104 THR A CA 1
ATOM 763 C C . THR A 1 104 ? 3.922 -6.582 -15.047 1.00 83.06 104 THR A C 1
ATOM 765 O O . THR A 1 104 ? 3.326 -5.519 -15.252 1.00 83.06 104 THR A O 1
ATOM 768 N N . LEU A 1 105 ? 3.300 -7.620 -14.478 1.00 82.81 105 LEU A N 1
ATOM 769 C CA . LEU A 1 105 ? 1.920 -7.510 -13.991 1.00 82.81 105 LEU A CA 1
ATOM 770 C C . LEU A 1 105 ? 1.800 -6.425 -12.917 1.00 82.81 105 LEU A C 1
ATOM 772 O O . LEU A 1 105 ? 0.796 -5.721 -12.868 1.00 82.81 105 LEU A O 1
ATOM 776 N N . TYR A 1 106 ? 2.852 -6.244 -12.124 1.00 83.50 106 TYR A N 1
ATOM 777 C CA . TYR A 1 106 ? 2.963 -5.206 -11.112 1.00 83.50 106 TYR A CA 1
ATOM 778 C C . TYR A 1 106 ? 2.789 -3.796 -11.710 1.00 83.50 106 TYR A C 1
ATOM 780 O O . TYR A 1 106 ? 1.953 -3.020 -11.246 1.00 83.50 106 TYR A O 1
ATOM 788 N N . GLU A 1 107 ? 3.482 -3.488 -12.809 1.00 81.75 107 GLU A N 1
ATOM 789 C CA . GLU A 1 107 ? 3.342 -2.203 -13.509 1.00 81.75 107 GLU A CA 1
ATOM 790 C C . GLU A 1 107 ? 1.972 -2.050 -14.178 1.00 81.75 107 GLU A C 1
ATOM 792 O O . GLU A 1 107 ? 1.385 -0.968 -14.168 1.00 81.75 107 GLU A O 1
ATOM 797 N N . ARG A 1 108 ? 1.425 -3.141 -14.726 1.00 83.81 108 ARG A N 1
ATOM 798 C CA . ARG A 1 108 ? 0.113 -3.143 -15.395 1.00 83.81 108 ARG A CA 1
ATOM 799 C C . ARG A 1 108 ? -1.050 -2.912 -14.430 1.00 83.81 108 ARG A C 1
ATOM 801 O O . ARG A 1 108 ? -2.038 -2.290 -14.809 1.00 83.81 108 ARG A O 1
ATOM 808 N N . VAL A 1 109 ? -0.937 -3.395 -13.194 1.00 83.12 109 VAL A N 1
ATOM 809 C CA . VAL A 1 109 ? -1.932 -3.181 -12.128 1.00 83.12 109 VAL A CA 1
ATOM 810 C C . VAL A 1 109 ? -1.829 -1.764 -11.537 1.00 83.12 109 VAL A C 1
ATOM 812 O O . VAL A 1 109 ? -2.774 -1.286 -10.910 1.00 83.12 109 VAL A O 1
ATOM 815 N N . GLY A 1 110 ? -0.737 -1.042 -11.809 1.00 81.25 110 GLY A N 1
ATOM 816 C CA . GLY A 1 110 ? -0.506 0.332 -11.355 1.00 81.25 110 GLY A CA 1
ATOM 817 C C . GLY A 1 110 ? 0.374 0.440 -10.107 1.00 81.25 110 GLY A C 1
ATOM 818 O O . GLY A 1 110 ? 0.280 1.429 -9.384 1.00 81.25 110 GLY A O 1
ATOM 819 N N . GLY A 1 111 ? 1.227 -0.559 -9.867 1.00 84.31 111 GLY A N 1
ATOM 820 C CA . GLY A 1 111 ? 2.268 -0.534 -8.842 1.00 84.31 111 GLY A CA 1
ATOM 821 C C . GLY A 1 111 ? 1.763 -0.636 -7.400 1.00 84.31 111 GLY A C 1
ATOM 822 O O . GLY A 1 111 ? 0.644 -1.085 -7.137 1.00 84.31 111 GLY A O 1
ATOM 823 N N . ASP A 1 112 ? 2.618 -0.217 -6.464 1.00 84.81 112 ASP A N 1
ATOM 824 C CA . ASP A 1 112 ? 2.466 -0.424 -5.020 1.00 84.81 112 ASP A CA 1
ATOM 825 C C . ASP A 1 112 ? 1.134 0.100 -4.476 1.00 84.81 112 ASP A C 1
ATOM 827 O O . ASP A 1 112 ? 0.417 -0.637 -3.805 1.00 84.81 112 ASP A O 1
ATOM 831 N N . LEU A 1 113 ? 0.752 1.337 -4.810 1.00 86.56 113 LEU A N 1
ATOM 832 C CA . LEU A 1 113 ? -0.437 1.981 -4.237 1.00 86.56 113 LEU A CA 1
ATOM 833 C C . LEU A 1 113 ? -1.728 1.203 -4.550 1.00 86.56 113 LEU A C 1
ATOM 835 O O . LEU A 1 113 ? -2.600 1.033 -3.692 1.00 86.56 113 LEU A O 1
ATOM 839 N N . ASN A 1 114 ? -1.847 0.709 -5.784 1.00 89.25 114 ASN A N 1
ATOM 840 C CA . ASN A 1 114 ? -3.029 -0.025 -6.227 1.00 89.25 114 ASN A CA 1
ATOM 841 C C . ASN A 1 114 ? -3.089 -1.421 -5.609 1.00 89.25 114 ASN A C 1
ATOM 843 O O . ASN A 1 114 ? -4.170 -1.887 -5.245 1.00 89.25 114 ASN A O 1
ATOM 847 N N . ILE A 1 115 ? -1.939 -2.078 -5.461 1.00 89.00 115 ILE A N 1
ATOM 848 C CA . ILE A 1 115 ? -1.858 -3.387 -4.813 1.00 89.00 115 ILE A CA 1
ATOM 849 C C . ILE A 1 115 ? -2.148 -3.250 -3.315 1.00 89.00 115 ILE A C 1
ATOM 851 O O . ILE A 1 115 ? -2.944 -4.024 -2.790 1.00 89.00 115 ILE A O 1
ATOM 855 N N . GLU A 1 116 ? -1.588 -2.247 -2.637 1.00 89.81 116 GLU A N 1
ATOM 856 C CA . GLU A 1 116 ? -1.844 -1.972 -1.217 1.00 89.81 116 GLU A CA 1
ATOM 857 C C . GLU A 1 116 ? -3.335 -1.723 -0.961 1.00 89.81 116 GLU A C 1
ATOM 859 O O . GLU A 1 116 ? -3.947 -2.385 -0.119 1.00 89.81 116 GLU A O 1
ATOM 864 N N . THR A 1 117 ? -3.950 -0.855 -1.768 1.00 91.12 117 THR A N 1
ATOM 865 C CA . THR A 1 117 ? -5.390 -0.574 -1.692 1.00 91.12 117 THR A CA 1
ATOM 866 C C . THR A 1 117 ? -6.222 -1.832 -1.968 1.00 91.12 117 THR A C 1
ATOM 868 O O . THR A 1 117 ? -7.204 -2.107 -1.273 1.00 91.12 117 THR A O 1
ATOM 871 N N . GLY A 1 118 ? -5.830 -2.638 -2.960 1.00 91.44 118 GLY A N 1
ATOM 872 C CA . GLY A 1 118 ? -6.493 -3.902 -3.281 1.00 91.44 118 GLY A CA 1
ATOM 873 C C . GLY A 1 118 ? -6.450 -4.901 -2.121 1.00 91.44 118 GLY A C 1
ATOM 874 O O . GLY A 1 118 ? -7.473 -5.504 -1.782 1.00 91.44 118 GLY A O 1
ATOM 875 N N . VAL A 1 119 ? -5.294 -5.028 -1.465 1.00 91.38 119 VAL A N 1
ATOM 876 C CA . VAL A 1 119 ? -5.113 -5.870 -0.275 1.00 91.38 119 VAL A CA 1
ATOM 877 C C . VAL A 1 119 ? -5.973 -5.362 0.881 1.00 91.38 119 VAL A C 1
ATOM 879 O O . VAL A 1 119 ? -6.643 -6.158 1.541 1.00 91.38 119 VAL A O 1
ATOM 882 N N . GLU A 1 120 ? -6.030 -4.053 1.110 1.00 91.19 120 GLU A N 1
ATOM 883 C CA . GLU A 1 120 ? -6.865 -3.485 2.166 1.00 91.19 120 GLU A CA 1
ATOM 884 C C . GLU A 1 120 ? -8.357 -3.785 1.954 1.00 91.19 120 GLU A C 1
ATOM 886 O O . GLU A 1 120 ? -9.034 -4.260 2.874 1.00 91.19 120 GLU A O 1
ATOM 891 N N . ILE A 1 121 ? -8.865 -3.589 0.734 1.00 93.31 121 ILE A N 1
ATOM 892 C CA . ILE A 1 121 ? -10.255 -3.910 0.381 1.00 93.31 121 ILE A CA 1
ATOM 893 C C . ILE A 1 121 ? -10.531 -5.406 0.576 1.00 93.31 121 ILE A C 1
ATOM 895 O O . ILE A 1 121 ? -11.580 -5.770 1.117 1.00 93.31 121 ILE A O 1
ATOM 899 N N . MET A 1 122 ? -9.597 -6.276 0.178 1.00 90.88 122 MET A N 1
ATOM 900 C CA . MET A 1 122 ? -9.722 -7.725 0.348 1.00 90.88 122 MET A CA 1
ATOM 901 C C . MET A 1 122 ? -9.867 -8.103 1.825 1.00 90.88 122 MET A C 1
ATOM 903 O O . MET A 1 122 ? -10.823 -8.783 2.198 1.00 90.88 122 MET A O 1
ATOM 907 N N . PHE A 1 123 ? -8.967 -7.617 2.682 1.00 90.81 123 PHE A N 1
ATOM 908 C CA . PHE A 1 123 ? -9.002 -7.907 4.116 1.00 90.81 123 PHE A CA 1
ATOM 909 C C . PHE A 1 123 ? -10.246 -7.331 4.798 1.00 90.81 123 PHE A C 1
ATOM 911 O O . PHE A 1 123 ? -10.820 -7.976 5.675 1.00 90.81 123 PHE A O 1
ATOM 918 N N . ASN A 1 124 ? -10.698 -6.144 4.392 1.00 90.88 124 ASN A N 1
ATOM 919 C CA . ASN A 1 124 ? -11.927 -5.557 4.923 1.00 90.88 124 ASN A CA 1
ATOM 920 C C . ASN A 1 124 ? -13.155 -6.408 4.562 1.00 90.88 124 ASN A C 1
ATOM 922 O O . ASN A 1 124 ? -13.999 -6.652 5.424 1.00 90.88 124 ASN A O 1
ATOM 926 N N . LYS A 1 125 ? -13.226 -6.933 3.331 1.00 92.19 125 LYS A N 1
ATOM 927 C CA . LYS A 1 125 ? -14.289 -7.864 2.915 1.00 92.19 125 LYS A CA 1
ATOM 928 C C . LYS A 1 125 ? -14.208 -9.204 3.651 1.00 92.19 125 LYS A C 1
ATOM 930 O O . LYS A 1 125 ? -15.233 -9.716 4.088 1.00 92.19 125 LYS A O 1
ATOM 935 N N . MET A 1 126 ? -13.008 -9.746 3.849 1.00 89.06 126 MET A N 1
ATOM 936 C CA . MET A 1 126 ? -12.812 -11.003 4.582 1.00 89.06 126 MET A CA 1
ATOM 937 C C . MET A 1 126 ? -13.213 -10.901 6.060 1.00 89.06 126 MET A C 1
ATOM 939 O O . MET A 1 126 ? -13.761 -11.845 6.614 1.00 89.06 126 MET A O 1
ATOM 943 N N . LEU A 1 127 ? -13.006 -9.752 6.706 1.00 87.75 127 LEU A N 1
ATOM 944 C CA . LEU A 1 127 ? -13.443 -9.541 8.092 1.00 87.75 127 LEU A CA 1
ATOM 945 C C . LEU A 1 127 ? -14.968 -9.404 8.242 1.00 87.75 127 LEU A C 1
ATOM 947 O O . LEU A 1 127 ? -15.510 -9.624 9.332 1.00 87.75 127 LEU A O 1
ATOM 951 N N . GLN A 1 128 ? -15.655 -9.022 7.165 1.00 89.38 128 GLN A N 1
ATOM 952 C CA . GLN A 1 128 ? -17.113 -8.923 7.115 1.00 89.38 128 GLN A CA 1
ATOM 953 C C . GLN A 1 128 ? -17.779 -10.272 6.812 1.00 89.38 128 GLN A C 1
ATOM 955 O O . GLN A 1 128 ? -18.901 -10.498 7.259 1.00 89.38 128 GLN A O 1
ATOM 960 N N . ASP A 1 129 ? -17.100 -11.176 6.100 1.00 92.25 129 ASP A N 1
ATOM 961 C CA . ASP A 1 129 ? -17.620 -12.507 5.778 1.00 92.25 129 ASP A CA 1
ATOM 962 C C . ASP A 1 129 ? -17.490 -13.461 6.979 1.00 92.25 129 ASP A C 1
ATOM 964 O O . ASP A 1 129 ? -16.393 -13.795 7.434 1.00 92.25 129 ASP A O 1
ATOM 968 N N . SER A 1 130 ? -18.630 -13.931 7.489 1.00 87.94 130 SER A N 1
ATOM 969 C CA . SER A 1 130 ? -18.712 -14.813 8.657 1.00 87.94 130 SER A CA 1
ATOM 970 C C . SER A 1 130 ? -17.995 -16.153 8.476 1.00 87.94 130 SER A C 1
ATOM 972 O O . SER A 1 130 ? -17.575 -16.739 9.471 1.00 87.94 130 SER A O 1
ATOM 974 N N . ARG A 1 131 ? -17.808 -16.623 7.235 1.00 91.00 131 ARG A N 1
ATOM 975 C CA . ARG A 1 131 ? -17.176 -17.919 6.932 1.00 91.00 131 ARG A CA 1
ATOM 976 C C . ARG A 1 131 ? -15.667 -17.899 7.130 1.00 91.00 131 ARG A C 1
ATOM 978 O O . ARG A 1 131 ? -15.090 -18.895 7.548 1.00 91.00 131 ARG A O 1
ATOM 985 N N . VAL A 1 132 ? -15.029 -16.776 6.805 1.00 88.69 132 VAL A N 1
ATOM 986 C CA . VAL A 1 132 ? -13.567 -16.626 6.863 1.00 88.69 132 VAL A CA 1
ATOM 987 C C . VAL A 1 132 ? -13.103 -15.833 8.082 1.00 88.69 132 VAL A C 1
ATOM 989 O O . VAL A 1 132 ? -11.951 -15.950 8.493 1.00 88.69 132 VAL A O 1
ATOM 992 N N . ARG A 1 133 ? -14.001 -15.077 8.721 1.00 85.88 133 ARG A N 1
ATOM 993 C CA . ARG A 1 133 ? -13.696 -14.257 9.897 1.00 85.88 133 ARG A CA 1
ATOM 994 C C . ARG A 1 133 ? -13.064 -15.037 11.053 1.00 85.88 133 ARG A C 1
ATOM 996 O O . ARG A 1 133 ? -12.234 -14.472 11.757 1.00 85.88 133 ARG A O 1
ATOM 1003 N N . SER A 1 134 ? -13.430 -16.303 11.258 1.00 86.44 134 SER A N 1
ATOM 1004 C CA . SER A 1 134 ? -12.883 -17.143 12.336 1.00 86.44 134 SER A CA 1
ATOM 1005 C C . SER A 1 134 ? -11.392 -17.453 12.185 1.00 86.44 134 SER A C 1
ATOM 1007 O O . SER A 1 134 ? -10.742 -17.743 13.184 1.00 86.44 134 SER A O 1
ATOM 1009 N N . TYR A 1 135 ? -10.846 -17.376 10.968 1.00 84.44 135 TYR A N 1
ATOM 1010 C CA . TYR A 1 135 ? -9.427 -17.626 10.698 1.00 84.44 135 TYR A CA 1
ATOM 1011 C C . TYR A 1 135 ? -8.540 -16.404 10.967 1.00 84.44 135 TYR A C 1
ATOM 1013 O O . TYR A 1 135 ? -7.319 -16.530 11.010 1.00 84.44 135 TYR A O 1
ATOM 1021 N N . PHE A 1 136 ? -9.134 -15.223 11.155 1.00 83.12 136 PHE A N 1
ATOM 1022 C CA . PHE A 1 136 ? -8.398 -13.994 11.428 1.00 83.12 136 PHE A CA 1
ATOM 1023 C C . PHE A 1 136 ? -8.302 -13.726 12.932 1.00 83.12 136 PHE A C 1
ATOM 1025 O O . PHE A 1 136 ? -9.279 -13.821 13.677 1.00 83.12 136 PHE A O 1
ATOM 1032 N N . GLU A 1 137 ? -7.108 -13.352 13.392 1.00 75.88 137 GLU A N 1
ATOM 1033 C CA . GLU A 1 137 ? -6.883 -13.000 14.792 1.00 75.88 137 GLU A CA 1
ATOM 1034 C C . GLU A 1 137 ? -7.573 -11.679 15.166 1.00 75.88 137 GLU A C 1
ATOM 1036 O O . GLU A 1 137 ? -7.575 -10.704 14.416 1.00 75.88 137 GLU A O 1
ATOM 1041 N N . LYS A 1 138 ? -8.091 -11.600 16.399 1.00 76.81 138 LYS A N 1
ATOM 1042 C CA . LYS A 1 138 ? -8.722 -10.375 16.932 1.00 76.81 138 LYS A CA 1
ATOM 1043 C C . LYS A 1 138 ? -7.724 -9.230 17.162 1.00 76.81 138 LYS A C 1
ATOM 1045 O O . LYS A 1 138 ? -8.132 -8.081 17.326 1.00 76.81 138 LYS A O 1
ATOM 1050 N N . ASN A 1 139 ? -6.423 -9.527 17.210 1.00 84.75 139 ASN A N 1
ATOM 1051 C CA . ASN A 1 139 ? -5.391 -8.535 17.479 1.00 84.75 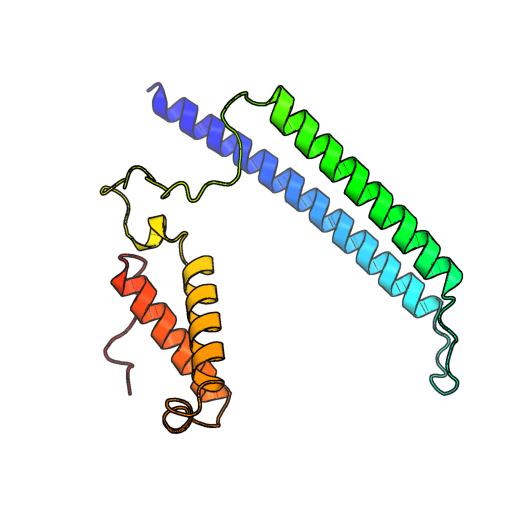139 ASN A CA 1
ATOM 1052 C C . ASN A 1 139 ? -5.104 -7.684 16.233 1.00 84.75 139 ASN A C 1
ATOM 1054 O O . ASN A 1 139 ? -4.499 -8.146 15.266 1.00 84.75 139 ASN A O 1
ATOM 1058 N N . GLN A 1 140 ? -5.465 -6.402 16.307 1.00 80.94 140 GLN A N 1
ATOM 1059 C CA . GLN A 1 140 ? -5.258 -5.427 15.235 1.00 80.94 140 GLN A CA 1
ATOM 1060 C C . GLN A 1 140 ? -3.789 -5.319 14.797 1.00 80.94 140 GLN A C 1
ATOM 1062 O O . GLN A 1 140 ? -3.518 -5.174 13.610 1.00 80.94 140 GLN A O 1
ATOM 1067 N N . ARG A 1 141 ? -2.815 -5.446 15.710 1.00 82.25 141 ARG A N 1
ATOM 1068 C CA . ARG A 1 141 ? -1.388 -5.350 15.345 1.00 82.25 141 ARG A CA 1
ATOM 1069 C C . ARG A 1 141 ? -0.939 -6.509 14.461 1.00 82.25 141 ARG A C 1
ATOM 1071 O O . ARG A 1 141 ? -0.248 -6.283 13.471 1.00 82.25 141 ARG A O 1
ATOM 1078 N N . LYS A 1 142 ? -1.361 -7.731 14.788 1.00 84.00 142 LYS A N 1
ATOM 1079 C CA . LYS A 1 142 ? -1.047 -8.920 13.986 1.00 84.00 142 LYS A CA 1
ATOM 1080 C C . LYS A 1 142 ? -1.775 -8.897 12.640 1.00 84.00 142 LYS A C 1
ATOM 1082 O O . LYS A 1 142 ? -1.170 -9.203 11.619 1.00 84.00 142 LYS A O 1
ATOM 1087 N N . MET A 1 143 ? -3.012 -8.392 12.605 1.00 85.25 143 MET A N 1
ATOM 1088 C CA . MET A 1 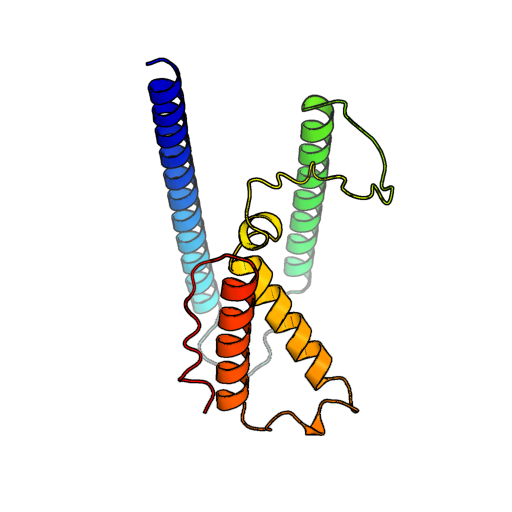143 ? -3.738 -8.140 11.352 1.00 85.25 143 MET A CA 1
ATOM 1089 C C . MET A 1 143 ? -2.987 -7.187 10.414 1.00 85.25 143 MET A C 1
ATOM 1091 O O . MET A 1 143 ? -2.873 -7.466 9.222 1.00 85.25 143 MET A O 1
ATOM 1095 N N . GLN A 1 144 ? -2.435 -6.089 10.935 1.00 86.25 144 GLN A N 1
ATOM 1096 C CA . GLN A 1 144 ? -1.647 -5.151 10.128 1.00 86.25 144 GLN A CA 1
ATOM 1097 C C . GLN A 1 144 ? -0.341 -5.777 9.620 1.00 86.25 144 GLN A C 1
ATOM 1099 O O . GLN A 1 144 ? 0.060 -5.533 8.484 1.00 86.25 144 GLN A O 1
ATOM 1104 N N . GLN A 1 145 ? 0.309 -6.627 10.421 1.00 87.06 145 GLN A N 1
ATOM 1105 C CA . GLN A 1 145 ? 1.485 -7.378 9.971 1.00 87.06 145 GLN A CA 1
ATOM 1106 C C . GLN A 1 145 ? 1.134 -8.369 8.856 1.00 87.06 145 GLN A C 1
ATOM 1108 O O . GLN A 1 145 ? 1.842 -8.416 7.853 1.00 87.06 145 GLN A O 1
ATOM 1113 N N . MET A 1 146 ? 0.023 -9.104 8.977 1.00 86.62 146 MET A N 1
ATOM 1114 C CA . MET A 1 146 ? -0.446 -10.003 7.918 1.00 86.62 146 MET A CA 1
ATOM 1115 C C . MET A 1 146 ? -0.755 -9.252 6.624 1.00 86.62 146 MET A C 1
ATOM 1117 O O . MET A 1 146 ? -0.333 -9.700 5.564 1.00 86.62 146 MET A O 1
ATOM 1121 N N . ARG A 1 147 ? -1.418 -8.088 6.697 1.00 88.81 147 ARG A N 1
ATOM 1122 C CA . ARG A 1 147 ? -1.671 -7.233 5.523 1.00 88.81 147 ARG A CA 1
ATOM 1123 C C . ARG A 1 147 ? -0.372 -6.846 4.817 1.00 88.81 147 ARG A C 1
ATOM 1125 O O . ARG A 1 147 ? -0.277 -6.998 3.605 1.00 88.81 147 ARG A O 1
ATOM 1132 N N . LYS A 1 148 ? 0.646 -6.418 5.573 1.00 87.81 148 LYS A N 1
ATOM 1133 C CA . LYS A 1 148 ? 1.965 -6.056 5.025 1.00 87.81 148 LYS A CA 1
ATOM 1134 C C . LYS A 1 148 ? 2.688 -7.245 4.394 1.00 87.81 148 LYS A C 1
ATOM 1136 O O . LYS A 1 148 ? 3.168 -7.124 3.271 1.00 87.81 148 LYS A O 1
ATOM 1141 N N . LYS A 1 149 ? 2.728 -8.396 5.076 1.00 87.06 149 LYS A N 1
ATOM 1142 C CA . LYS A 1 149 ? 3.322 -9.630 4.531 1.00 87.06 149 LYS A CA 1
ATOM 1143 C C . LYS A 1 149 ? 2.597 -10.063 3.249 1.00 87.06 149 LYS A C 1
ATOM 1145 O O . LYS A 1 149 ? 3.238 -10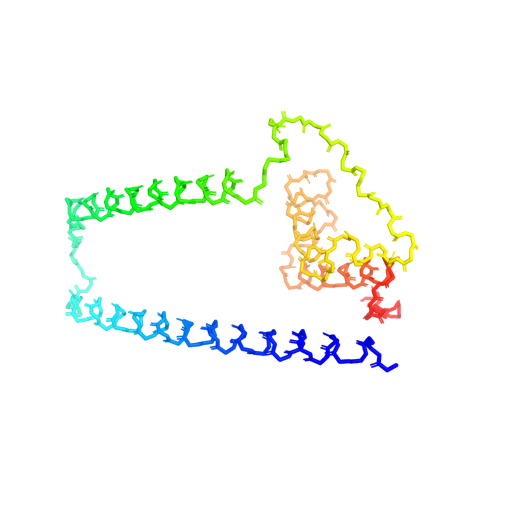.458 2.283 1.00 87.06 149 LYS A O 1
ATOM 1150 N N . PHE A 1 150 ? 1.270 -9.946 3.213 1.00 87.69 150 PHE A N 1
ATOM 1151 C CA . PHE A 1 150 ? 0.465 -10.305 2.047 1.00 87.69 150 PHE A CA 1
ATOM 1152 C C . PHE A 1 150 ? 0.667 -9.342 0.871 1.00 87.69 150 PHE A C 1
ATOM 1154 O O . PHE A 1 150 ? 0.795 -9.784 -0.266 1.00 87.69 150 PHE A O 1
ATOM 1161 N N . PHE A 1 151 ? 0.773 -8.038 1.142 1.00 87.38 151 PHE A N 1
ATOM 1162 C CA . PHE A 1 151 ? 1.165 -7.042 0.146 1.00 87.38 151 PHE A CA 1
ATOM 1163 C C . PHE A 1 151 ? 2.531 -7.366 -0.467 1.00 87.38 151 PHE A C 1
ATOM 1165 O O . PHE A 1 151 ? 2.638 -7.433 -1.686 1.00 87.38 151 PHE A O 1
ATOM 1172 N N . GLN A 1 152 ? 3.540 -7.640 0.365 1.00 85.69 152 GLN A N 1
ATOM 1173 C CA . GLN A 1 152 ? 4.882 -8.010 -0.095 1.00 85.69 152 GLN A CA 1
ATOM 1174 C C . GLN A 1 152 ? 4.870 -9.290 -0.943 1.00 85.69 152 GLN A C 1
ATOM 1176 O O . GLN A 1 152 ? 5.541 -9.362 -1.970 1.00 85.69 152 GLN A O 1
ATOM 1181 N N . PHE A 1 153 ? 4.098 -10.302 -0.533 1.00 85.88 153 PHE A N 1
ATOM 1182 C CA . PHE A 1 153 ? 3.939 -11.536 -1.302 1.00 85.88 153 PHE A CA 1
ATOM 1183 C C . PHE A 1 153 ? 3.349 -11.257 -2.688 1.00 85.88 153 PHE A C 1
ATOM 1185 O O . PHE A 1 153 ? 3.882 -11.713 -3.698 1.00 85.88 153 PHE A O 1
ATOM 1192 N N . ILE A 1 154 ? 2.267 -10.477 -2.741 1.00 86.44 154 ILE A N 1
ATOM 1193 C CA . ILE A 1 154 ? 1.585 -10.146 -3.990 1.00 86.44 154 ILE A CA 1
ATOM 1194 C C . ILE A 1 154 ? 2.450 -9.258 -4.892 1.00 86.44 154 ILE A C 1
ATOM 1196 O O . ILE A 1 154 ? 2.497 -9.492 -6.101 1.00 86.44 154 ILE A O 1
ATOM 1200 N N . SER A 1 155 ? 3.152 -8.267 -4.339 1.00 85.31 155 SER A N 1
ATOM 1201 C CA . SER A 1 155 ? 4.032 -7.398 -5.125 1.00 85.31 155 SER A CA 1
ATOM 1202 C C . SER A 1 155 ? 5.188 -8.187 -5.743 1.00 85.31 155 SER A C 1
ATOM 1204 O O . SER A 1 155 ? 5.451 -8.031 -6.935 1.00 85.31 155 SER A O 1
ATOM 1206 N N . GLY A 1 156 ? 5.797 -9.112 -4.992 1.00 83.94 156 GLY A N 1
ATOM 1207 C CA . GLY A 1 156 ? 6.804 -10.037 -5.516 1.00 83.94 156 GLY A CA 1
ATOM 1208 C C . GLY A 1 156 ? 6.242 -10.997 -6.572 1.00 83.94 156 GLY A C 1
ATOM 1209 O O . GLY A 1 156 ? 6.844 -11.171 -7.630 1.00 83.94 156 GLY A O 1
ATOM 1210 N N . PHE A 1 157 ? 5.058 -11.571 -6.337 1.00 84.69 157 PHE A N 1
ATOM 1211 C CA . PHE A 1 157 ? 4.408 -12.494 -7.276 1.00 84.69 157 PHE A CA 1
ATOM 1212 C C . PHE A 1 157 ? 4.073 -11.837 -8.623 1.00 84.69 157 PHE A C 1
ATOM 1214 O O . PHE A 1 157 ? 4.209 -12.458 -9.675 1.00 84.69 157 PHE A O 1
ATOM 1221 N N . PHE A 1 158 ? 3.674 -10.563 -8.614 1.00 83.88 158 PHE A N 1
ATOM 1222 C CA . PHE A 1 158 ? 3.382 -9.811 -9.835 1.00 83.88 158 PHE A CA 1
ATOM 1223 C C . PHE A 1 158 ? 4.626 -9.286 -10.575 1.00 83.88 158 PHE A C 1
ATOM 1225 O O . PHE A 1 158 ? 4.487 -8.629 -11.613 1.00 83.88 158 PHE A O 1
ATOM 1232 N N . GLY A 1 159 ? 5.833 -9.597 -10.093 1.00 77.31 159 GLY A N 1
ATOM 1233 C CA . GLY A 1 159 ? 7.093 -9.171 -10.706 1.00 77.31 159 GLY A CA 1
ATOM 1234 C C . GLY A 1 159 ? 7.525 -7.757 -10.313 1.00 77.31 159 GLY A C 1
ATOM 1235 O O . GLY A 1 159 ? 8.248 -7.112 -11.068 1.00 77.31 159 GLY A O 1
ATOM 1236 N N . GLY A 1 160 ? 7.046 -7.256 -9.172 1.00 76.00 160 GLY A N 1
ATOM 1237 C CA . GLY A 1 160 ? 7.551 -6.050 -8.521 1.00 76.00 160 GLY A CA 1
ATOM 1238 C C . GLY A 1 160 ? 8.785 -6.331 -7.650 1.00 76.00 160 GLY A C 1
ATOM 1239 O O . GLY A 1 160 ? 9.327 -7.440 -7.667 1.00 76.00 160 GLY A O 1
ATOM 1240 N N . PRO A 1 161 ? 9.248 -5.343 -6.865 1.00 68.38 161 PRO A N 1
ATOM 1241 C CA . PRO A 1 161 ? 10.385 -5.511 -5.966 1.00 68.38 161 PRO A CA 1
ATOM 1242 C C . PRO A 1 161 ? 10.131 -6.659 -4.979 1.00 68.38 161 PRO A C 1
ATOM 1244 O O . PRO A 1 161 ? 9.170 -6.624 -4.208 1.00 68.38 161 PRO A O 1
ATOM 1247 N N . ALA A 1 162 ? 10.993 -7.679 -4.994 1.00 61.88 162 ALA A N 1
ATOM 1248 C CA . ALA A 1 162 ? 10.887 -8.840 -4.114 1.00 61.88 162 ALA A CA 1
ATOM 1249 C C . ALA A 1 162 ? 11.295 -8.472 -2.675 1.00 61.88 162 ALA A C 1
ATOM 1251 O O . ALA A 1 162 ? 12.391 -8.776 -2.216 1.00 61.88 162 ALA A O 1
ATOM 1252 N N . LEU A 1 163 ? 10.401 -7.780 -1.968 1.00 64.44 163 LEU A N 1
ATOM 1253 C CA . LEU A 1 163 ? 10.549 -7.413 -0.554 1.00 64.44 163 LEU A CA 1
ATOM 1254 C C . LEU A 1 163 ? 10.006 -8.496 0.393 1.00 64.44 163 LEU A C 1
ATOM 1256 O O . LEU A 1 163 ? 10.013 -8.315 1.610 1.00 64.44 163 LEU A O 1
ATOM 1260 N N . TYR A 1 164 ? 9.491 -9.596 -0.160 1.00 58.16 164 TYR A N 1
ATOM 1261 C CA . TYR A 1 164 ? 8.935 -10.703 0.603 1.00 58.16 164 TYR A CA 1
ATOM 1262 C C . TYR A 1 164 ? 10.016 -11.716 0.966 1.00 58.16 164 TYR A C 1
ATOM 1264 O O . TYR A 1 164 ? 10.509 -12.448 0.109 1.00 58.16 164 TYR A O 1
ATOM 1272 N N . ASP A 1 165 ? 10.352 -11.784 2.249 1.00 62.03 165 ASP A N 1
ATOM 1273 C CA . ASP A 1 165 ? 11.213 -12.836 2.778 1.00 62.03 165 ASP A CA 1
ATOM 1274 C C . ASP A 1 165 ? 10.364 -14.054 3.173 1.00 62.03 165 ASP A C 1
ATOM 1276 O O . ASP A 1 165 ? 9.671 -14.052 4.195 1.00 62.03 165 ASP A O 1
ATOM 1280 N N . ALA A 1 166 ? 10.427 -15.109 2.355 1.00 57.41 166 ALA A N 1
ATOM 1281 C CA . ALA A 1 166 ? 9.723 -16.369 2.592 1.00 57.41 166 ALA A CA 1
ATOM 1282 C C . ALA A 1 166 ? 10.145 -17.055 3.907 1.00 57.41 166 ALA A C 1
ATOM 1284 O O . ALA A 1 166 ? 9.380 -17.839 4.469 1.00 57.41 166 ALA A O 1
ATOM 1285 N N . ASN A 1 167 ? 11.326 -16.729 4.447 1.00 57.69 167 ASN A N 1
ATOM 1286 C CA . ASN A 1 167 ? 11.792 -17.267 5.727 1.00 57.69 167 ASN A CA 1
ATOM 1287 C C . ASN A 1 167 ? 11.111 -16.602 6.934 1.00 57.69 167 ASN A C 1
ATOM 1289 O O . ASN A 1 167 ? 11.166 -17.130 8.046 1.00 57.69 167 ASN A O 1
ATOM 1293 N N . ASN A 1 168 ? 10.426 -15.473 6.726 1.00 57.53 168 ASN A N 1
ATOM 1294 C CA . ASN A 1 168 ? 9.789 -14.674 7.773 1.00 57.53 168 ASN A CA 1
ATOM 1295 C C . ASN A 1 168 ? 8.264 -14.897 7.847 1.00 57.53 168 ASN A C 1
ATOM 1297 O O . ASN A 1 168 ? 7.507 -14.031 8.284 1.00 57.53 168 ASN A O 1
ATOM 1301 N N . ILE A 1 169 ? 7.783 -16.063 7.399 1.00 57.25 169 ILE A N 1
ATOM 1302 C CA . ILE A 1 169 ? 6.358 -16.453 7.431 1.00 57.25 169 ILE A CA 1
ATOM 1303 C C . ILE A 1 169 ? 5.909 -16.932 8.824 1.00 57.25 169 ILE A C 1
ATOM 1305 O O . ILE A 1 169 ? 4.707 -16.987 9.081 1.00 57.25 169 ILE A O 1
ATOM 1309 N N . LYS A 1 170 ? 6.850 -17.221 9.731 1.00 42.34 170 LYS A N 1
ATOM 1310 C CA . LYS A 1 170 ? 6.545 -17.611 11.116 1.00 42.34 170 LYS A CA 1
ATOM 1311 C C . LYS A 1 170 ? 5.837 -16.510 11.912 1.00 42.34 170 LYS A C 1
ATOM 1313 O O . LYS A 1 170 ? 6.038 -15.302 11.621 1.00 42.34 170 LYS A O 1
#

Sequence (170 aa):
MADATKVVSAVDKTYADIQSVKTRMTGVTGTLNQLKVAVATALPADASKGQQINVGFVRQELTKAKEAVAKFKEMVREAAENGGAAAGGLPNARRQMKDDKTRTLYERVGGDLNIETGVEIMFNKMLQDSRVRSYFEKNQRKMQQMRKKFFQFISGFFGGPALYDANNIK

Organism: Oxyrrhis marina (NCBI:txid2969)

Secondary structure (DSSP, 8-state):
-HHHHHHHHHHHHHHHHHHHHHHHHHHHHHHHHHHHHHHHHHS-S-TTS-----HHHHHHHHHHHHHHHHHHHHHHHHHHHHS-----S-----------TTS-HHHHHTHHHHHHHHHHHHHHHHHH-TTTGGGS-S-HHHHHHHHHHHHHHHHHHTTS-----GGG--

pLDDT: mean 73.1, std 15.64, range [33.31, 93.31]

Radius of gyration: 24.72 Å; chains: 1; bounding box: 49×50×59 Å